Protein AF-A0A523C5Q2-F1 (afdb_monomer_lite)

Foldseek 3Di:
DDPVVVVVLWKDFDPVQADPCNVVVVVPDPPPCVPPVVVVVSCVRGIDTDDDDDDPPPD

Structure (mmCIF, N/CA/C/O backbone):
data_AF-A0A523C5Q2-F1
#
_entry.id   AF-A0A523C5Q2-F1
#
loop_
_atom_site.group_PDB
_atom_site.id
_atom_site.type_symbol
_atom_site.label_atom_id
_atom_site.label_alt_id
_atom_site.label_comp_id
_atom_site.label_asym_id
_atom_site.label_entity_id
_atom_site.label_seq_id
_atom_site.pdbx_PDB_ins_code
_atom_site.Cartn_x
_atom_site.Cartn_y
_atom_site.Cartn_z
_atom_site.occupancy
_atom_site.B_iso_or_equiv
_atom_site.auth_seq_id
_atom_site.auth_comp_id
_atom_site.auth_asym_id
_atom_site.auth_atom_id
_atom_site.pdbx_PDB_model_num
ATOM 1 N N . MET A 1 1 ? -1.343 18.239 8.361 1.00 58.06 1 MET A N 1
ATOM 2 C CA . MET A 1 1 ? -1.565 16.794 8.163 1.00 58.06 1 MET A CA 1
ATOM 3 C C . MET A 1 1 ? -0.893 16.393 6.873 1.00 58.06 1 MET A C 1
ATOM 5 O O . MET A 1 1 ? -1.244 16.935 5.829 1.00 58.06 1 MET A O 1
ATOM 9 N N . ASP A 1 2 ? 0.094 15.509 6.966 1.00 80.62 2 ASP A N 1
ATOM 10 C CA . ASP A 1 2 ? 0.730 14.906 5.795 1.00 80.62 2 ASP A CA 1
ATOM 11 C C . ASP A 1 2 ? -0.236 13.881 5.165 1.00 80.62 2 ASP A C 1
ATOM 13 O O . ASP A 1 2 ? -1.009 13.220 5.863 1.00 80.62 2 ASP A O 1
ATOM 17 N N . THR A 1 3 ? -0.213 13.741 3.839 1.00 78.19 3 THR A N 1
ATOM 18 C CA . THR A 1 3 ? -1.020 12.729 3.133 1.00 78.19 3 THR A CA 1
ATOM 19 C C . THR A 1 3 ? -0.656 11.314 3.600 1.00 78.19 3 THR A C 1
ATOM 21 O O . THR A 1 3 ? -1.534 10.458 3.716 1.00 78.19 3 THR A O 1
ATOM 24 N N . MET A 1 4 ? 0.619 11.072 3.923 1.00 80.50 4 MET A N 1
ATOM 25 C CA . MET A 1 4 ? 1.096 9.778 4.418 1.00 80.50 4 MET A CA 1
ATOM 26 C C . MET A 1 4 ? 0.594 9.478 5.832 1.00 80.50 4 MET A C 1
ATOM 28 O O . MET A 1 4 ? 0.201 8.351 6.123 1.00 80.50 4 MET A O 1
ATOM 32 N N . GLU A 1 5 ? 0.535 10.494 6.690 1.00 84.38 5 GLU A N 1
ATOM 33 C CA . GLU A 1 5 ? 0.015 10.375 8.054 1.00 84.38 5 GLU A CA 1
ATOM 34 C C . GLU A 1 5 ? -1.473 9.986 8.051 1.00 84.38 5 GLU A C 1
ATOM 36 O O . GLU A 1 5 ? -1.899 9.094 8.784 1.00 84.38 5 GLU A O 1
ATOM 41 N N . TRP A 1 6 ? -2.270 10.598 7.170 1.00 84.38 6 TRP A N 1
ATOM 42 C CA . TRP A 1 6 ? -3.686 10.255 7.014 1.00 84.38 6 TRP A CA 1
ATOM 43 C C . TRP A 1 6 ? -3.901 8.830 6.481 1.00 84.38 6 TRP A C 1
ATOM 45 O O . TRP A 1 6 ? -4.802 8.131 6.952 1.00 84.38 6 TRP A O 1
ATOM 55 N N . LEU A 1 7 ? -3.075 8.387 5.524 1.00 85.44 7 LEU A N 1
ATOM 56 C CA . LEU A 1 7 ? -3.127 7.023 4.984 1.00 85.44 7 LEU A CA 1
ATOM 57 C C . LEU A 1 7 ? -2.730 5.981 6.033 1.00 85.44 7 LEU A C 1
ATOM 59 O O . LEU A 1 7 ? -3.395 4.951 6.134 1.00 85.44 7 LEU A O 1
ATOM 63 N N . ALA A 1 8 ? -1.712 6.260 6.850 1.00 87.38 8 ALA A N 1
ATOM 64 C CA . ALA A 1 8 ? -1.260 5.359 7.911 1.00 87.38 8 ALA A CA 1
ATOM 65 C C . ALA A 1 8 ? -2.339 5.104 8.980 1.00 87.38 8 ALA A C 1
ATOM 67 O O . ALA A 1 8 ? -2.398 4.018 9.547 1.00 87.38 8 ALA A O 1
ATOM 68 N N . LYS A 1 9 ? -3.250 6.063 9.210 1.00 87.88 9 LYS A N 1
ATOM 69 C CA . LYS A 1 9 ? -4.424 5.876 10.086 1.00 87.88 9 LYS A CA 1
ATOM 70 C C . LYS A 1 9 ? -5.519 4.985 9.473 1.00 87.88 9 LYS A C 1
ATOM 72 O O . LYS A 1 9 ? -6.481 4.650 10.158 1.00 87.88 9 LYS A O 1
ATOM 77 N N . ARG A 1 10 ? -5.433 4.642 8.182 1.00 88.88 10 ARG A N 1
ATOM 78 C CA . ARG A 1 10 ? -6.506 3.973 7.418 1.00 88.88 10 ARG A CA 1
ATOM 79 C C . ARG A 1 10 ? -6.101 2.654 6.784 1.00 88.88 10 ARG A C 1
ATOM 81 O O . ARG A 1 10 ? -6.963 1.803 6.587 1.00 88.88 10 ARG A O 1
ATOM 88 N N . LEU A 1 11 ? -4.833 2.488 6.434 1.00 91.00 11 LEU A N 1
ATOM 89 C CA . LEU A 1 11 ? -4.332 1.317 5.731 1.00 91.00 11 LEU A CA 1
ATOM 90 C C . LEU A 1 11 ? -3.179 0.697 6.507 1.00 91.00 11 LEU A C 1
ATOM 92 O O . LEU A 1 11 ? -2.243 1.382 6.914 1.00 91.00 11 LEU A O 1
ATOM 96 N N . HIS A 1 12 ? -3.232 -0.620 6.646 1.00 92.38 12 HIS A N 1
ATOM 97 C CA . HIS A 1 12 ? -2.113 -1.429 7.089 1.00 92.38 12 HIS A CA 1
ATOM 98 C C . HIS A 1 12 ? -1.514 -2.171 5.896 1.00 92.38 12 HIS A C 1
ATOM 100 O O . HIS A 1 12 ? -2.236 -2.842 5.162 1.00 92.38 12 HIS A O 1
ATOM 106 N N . VAL A 1 13 ? -0.198 -2.078 5.717 1.00 90.75 13 VAL A N 1
ATOM 107 C CA . VAL A 1 13 ? 0.551 -2.862 4.728 1.00 90.75 13 VAL A CA 1
ATOM 108 C C . VAL A 1 13 ? 1.410 -3.857 5.495 1.00 90.75 13 VAL A C 1
ATOM 110 O O . VAL A 1 13 ? 2.320 -3.462 6.221 1.00 90.75 13 VAL A O 1
ATOM 113 N N . ALA A 1 14 ? 1.102 -5.146 5.363 1.00 89.50 14 ALA A N 1
ATOM 114 C CA . ALA A 1 14 ? 1.859 -6.194 6.036 1.00 89.50 14 ALA A CA 1
ATOM 115 C C . ALA A 1 14 ? 3.151 -6.483 5.260 1.00 89.50 14 ALA A C 1
ATOM 117 O O . ALA A 1 14 ? 3.099 -6.838 4.082 1.00 89.50 14 ALA A O 1
ATOM 118 N N . ASN A 1 15 ? 4.308 -6.369 5.920 1.00 88.25 15 ASN A N 1
ATOM 119 C CA . ASN A 1 15 ? 5.614 -6.580 5.279 1.00 88.25 15 ASN A CA 1
ATOM 120 C C . ASN A 1 15 ? 5.750 -7.979 4.657 1.00 88.25 15 ASN A C 1
ATOM 122 O O . ASN A 1 15 ? 6.352 -8.124 3.602 1.00 88.25 15 ASN A O 1
ATOM 126 N N . GLU A 1 16 ? 5.148 -8.996 5.272 1.00 90.25 16 GLU A N 1
ATOM 127 C CA . GLU A 1 16 ? 5.136 -10.378 4.769 1.00 90.25 16 GLU A CA 1
ATOM 128 C C . GLU A 1 16 ? 4.378 -10.554 3.442 1.00 90.25 16 GLU A C 1
ATOM 130 O O . GLU A 1 16 ? 4.602 -11.527 2.727 1.00 90.25 16 GLU A O 1
ATOM 135 N N . LYS A 1 17 ? 3.492 -9.610 3.093 1.00 89.38 17 LYS A N 1
ATOM 136 C CA . LYS A 1 17 ? 2.769 -9.592 1.812 1.00 89.38 17 LYS A CA 1
ATOM 137 C C . LYS A 1 17 ? 3.544 -8.875 0.706 1.00 89.38 17 LYS A C 1
ATOM 139 O O . LYS A 1 17 ? 3.085 -8.859 -0.437 1.00 89.38 17 LYS A O 1
ATOM 144 N N . LEU A 1 18 ? 4.681 -8.253 1.023 1.00 91.00 18 LEU A N 1
ATOM 145 C CA . LEU A 1 18 ? 5.518 -7.608 0.021 1.00 91.00 18 LEU A CA 1
ATOM 146 C C . LEU A 1 18 ? 6.345 -8.666 -0.728 1.00 91.00 18 LEU A C 1
ATOM 148 O O . LEU A 1 18 ? 6.928 -9.548 -0.097 1.00 91.00 18 LEU A O 1
ATOM 152 N N . PRO A 1 19 ? 6.436 -8.587 -2.067 1.00 90.69 19 PRO A N 1
ATOM 153 C CA . PRO A 1 19 ? 7.328 -9.446 -2.834 1.00 90.69 19 PRO A CA 1
ATOM 154 C C . PRO A 1 19 ? 8.778 -9.291 -2.369 1.00 90.69 19 PRO A C 1
ATOM 156 O O . PRO A 1 19 ? 9.212 -8.181 -2.066 1.00 90.69 19 PRO A O 1
ATOM 159 N N . ALA A 1 20 ? 9.560 -10.371 -2.403 1.00 91.31 20 ALA A N 1
ATOM 160 C CA . ALA A 1 20 ? 10.982 -10.324 -2.049 1.00 91.31 20 ALA A CA 1
ATOM 161 C C . ALA A 1 20 ? 11.766 -9.284 -2.878 1.00 91.31 20 ALA A C 1
ATOM 163 O O . ALA A 1 20 ? 12.666 -8.623 -2.369 1.00 91.31 20 ALA A O 1
ATOM 164 N N . GLU A 1 21 ? 11.373 -9.082 -4.139 1.00 89.81 21 GLU A N 1
ATOM 165 C CA . GLU A 1 21 ? 11.993 -8.110 -5.048 1.00 89.81 21 GLU A CA 1
ATOM 166 C C . GLU A 1 21 ? 11.410 -6.693 -4.949 1.00 89.81 21 GLU A C 1
ATOM 168 O O . GLU A 1 21 ? 11.753 -5.824 -5.751 1.00 89.81 21 GLU A O 1
ATOM 173 N N . PHE A 1 22 ? 10.545 -6.426 -3.963 1.00 88.69 22 PHE A N 1
ATOM 174 C CA . PHE A 1 22 ? 9.855 -5.145 -3.807 1.00 88.69 22 PHE A CA 1
ATOM 175 C C . PHE A 1 22 ? 10.800 -3.941 -3.902 1.00 88.69 22 PHE A C 1
ATOM 177 O O . PHE A 1 22 ? 10.533 -3.018 -4.672 1.00 88.69 22 PHE A O 1
ATOM 184 N N . LEU A 1 23 ? 11.908 -3.963 -3.153 1.00 87.19 23 LEU A N 1
ATOM 185 C CA . LEU A 1 23 ? 12.868 -2.856 -3.115 1.00 87.19 23 LEU A CA 1
ATOM 186 C C . LEU A 1 23 ? 13.610 -2.685 -4.441 1.00 87.19 23 LEU A C 1
ATOM 188 O O . LEU A 1 23 ? 13.816 -1.554 -4.874 1.00 87.19 23 LEU A O 1
ATOM 192 N N . THR A 1 24 ? 13.969 -3.786 -5.103 1.00 89.69 24 THR A N 1
ATOM 193 C CA . THR A 1 24 ? 14.630 -3.764 -6.413 1.00 89.69 24 THR A CA 1
ATOM 194 C C . THR A 1 24 ? 13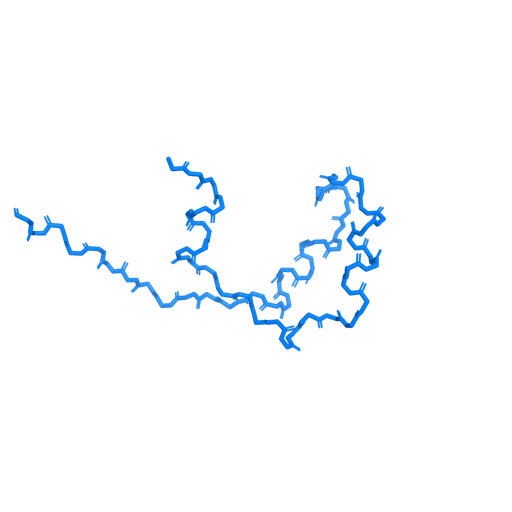.726 -3.129 -7.465 1.00 89.69 24 THR A C 1
ATOM 196 O O . THR A 1 24 ? 14.160 -2.248 -8.204 1.00 89.69 24 THR A O 1
ATOM 199 N N . ILE A 1 25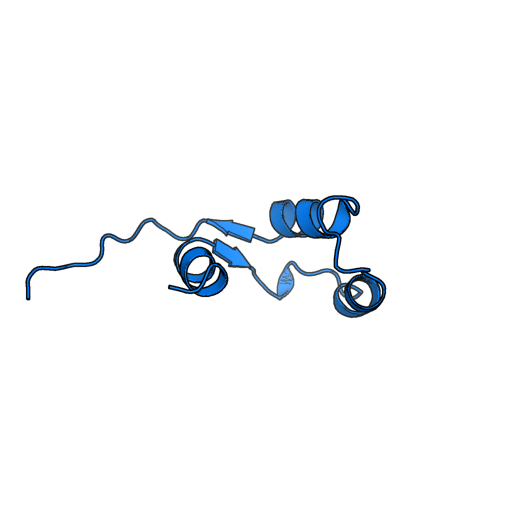 ? 12.447 -3.513 -7.490 1.00 87.56 25 ILE A N 1
ATOM 200 C CA . ILE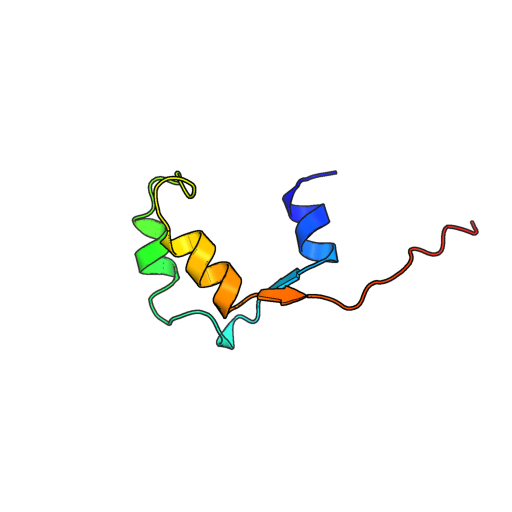 A 1 25 ? 11.466 -2.953 -8.425 1.00 87.56 25 ILE A CA 1
ATOM 201 C C . ILE A 1 25 ? 11.207 -1.473 -8.108 1.00 87.56 25 ILE A C 1
ATOM 203 O O . ILE A 1 25 ? 11.168 -0.640 -9.013 1.00 87.56 25 ILE A O 1
ATOM 207 N N . LEU A 1 26 ? 11.078 -1.121 -6.824 1.00 85.31 26 LEU A N 1
ATOM 208 C CA . LEU A 1 26 ? 10.861 0.262 -6.395 1.00 85.31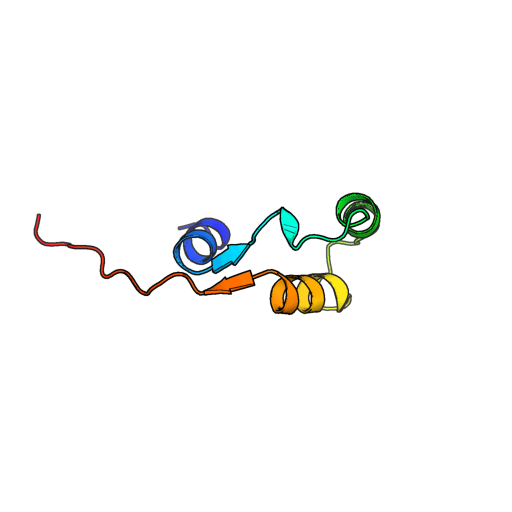 26 LEU A CA 1
ATOM 209 C C . LEU A 1 26 ? 12.052 1.170 -6.744 1.00 85.31 26 LEU A C 1
ATOM 211 O O . LEU A 1 26 ? 11.846 2.322 -7.117 1.00 85.31 26 LEU A O 1
ATOM 215 N N . ALA A 1 27 ? 13.285 0.664 -6.659 1.00 86.19 27 ALA A N 1
ATOM 216 C CA . ALA A 1 27 ? 14.490 1.418 -7.004 1.00 86.19 27 ALA A CA 1
ATOM 217 C C . ALA A 1 27 ? 14.541 1.814 -8.491 1.00 86.19 27 ALA A C 1
ATOM 219 O O . ALA A 1 27 ? 15.132 2.837 -8.828 1.00 86.19 27 ALA A O 1
ATOM 220 N N . GLY A 1 28 ? 13.895 1.036 -9.366 1.00 83.50 28 GLY A N 1
ATOM 221 C CA . GLY A 1 28 ? 13.730 1.353 -10.787 1.00 83.50 28 GLY A CA 1
ATOM 222 C C . GLY A 1 28 ? 12.530 2.251 -11.105 1.00 83.50 28 GLY A C 1
ATOM 223 O O . GLY A 1 28 ? 12.334 2.614 -12.263 1.00 83.50 28 GLY A O 1
ATOM 224 N N . CYS A 1 29 ? 11.708 2.604 -10.113 1.00 82.25 29 CYS A N 1
ATOM 225 C CA . CYS A 1 29 ? 10.523 3.427 -10.315 1.00 82.25 29 CYS A CA 1
ATOM 226 C C . CYS A 1 29 ? 10.905 4.904 -10.491 1.00 82.25 29 CYS A C 1
ATOM 228 O O . CYS A 1 29 ? 11.556 5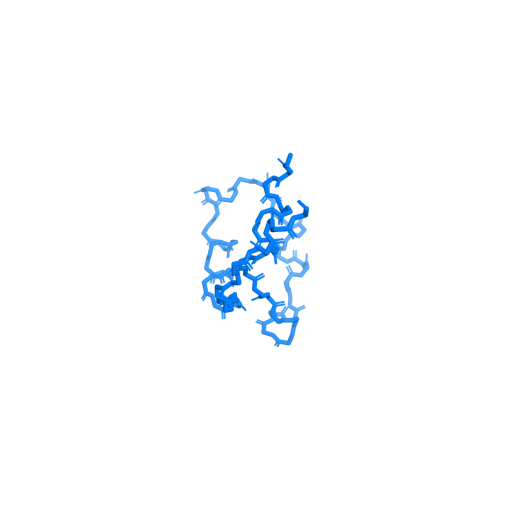.506 -9.636 1.00 82.25 29 CYS A O 1
ATOM 230 N N . ASP A 1 30 ? 10.408 5.526 -11.558 1.00 83.44 30 ASP A N 1
ATOM 231 C CA . ASP A 1 30 ? 10.563 6.958 -11.856 1.00 83.44 30 ASP A CA 1
ATOM 232 C C . ASP A 1 30 ? 9.711 7.869 -10.950 1.00 83.44 30 ASP A C 1
ATOM 234 O O . ASP A 1 30 ? 9.673 9.087 -11.127 1.00 83.44 30 ASP A O 1
ATOM 238 N N . ARG A 1 31 ? 9.025 7.276 -9.961 1.00 79.44 31 ARG A N 1
ATOM 239 C CA . ARG A 1 31 ? 8.071 7.917 -9.044 1.00 79.44 31 ARG A CA 1
ATOM 240 C C . ARG A 1 31 ? 6.816 8.449 -9.739 1.00 79.44 31 ARG A C 1
ATOM 242 O O . ARG A 1 31 ? 5.977 9.068 -9.084 1.00 79.44 31 ARG A O 1
ATOM 249 N N . ASN A 1 32 ? 6.617 8.147 -11.021 1.00 83.81 32 ASN A N 1
ATOM 250 C CA . ASN A 1 32 ? 5.368 8.386 -11.724 1.00 83.81 32 ASN A CA 1
ATOM 251 C C . ASN A 1 32 ? 4.428 7.186 -11.548 1.00 83.81 32 ASN A C 1
ATOM 253 O O . ASN A 1 32 ? 4.059 6.493 -12.497 1.00 83.81 32 ASN A O 1
ATOM 257 N N . CYS A 1 33 ? 3.974 6.968 -10.312 1.00 79.19 33 CYS A N 1
ATOM 258 C CA . CYS A 1 33 ? 3.051 5.882 -9.956 1.00 79.19 33 CYS A CA 1
ATOM 259 C C . CYS A 1 33 ? 1.679 5.964 -10.657 1.00 79.19 33 CYS A C 1
ATOM 261 O O . CYS A 1 33 ? 0.848 5.080 -10.480 1.00 79.19 33 CYS A O 1
ATOM 263 N N . ARG A 1 34 ? 1.400 7.041 -11.408 1.00 78.88 34 ARG A N 1
ATOM 264 C CA . ARG A 1 34 ? 0.220 7.136 -12.282 1.00 78.88 34 ARG A CA 1
ATOM 265 C C . ARG A 1 34 ? 0.461 6.477 -13.639 1.00 78.88 34 ARG A C 1
ATOM 267 O O . ARG A 1 34 ? -0.487 5.959 -14.218 1.00 78.88 34 ARG A O 1
ATOM 274 N N . ALA A 1 35 ? 1.698 6.514 -14.136 1.00 82.00 35 ALA A N 1
ATOM 275 C CA . ALA A 1 35 ? 2.105 5.859 -15.375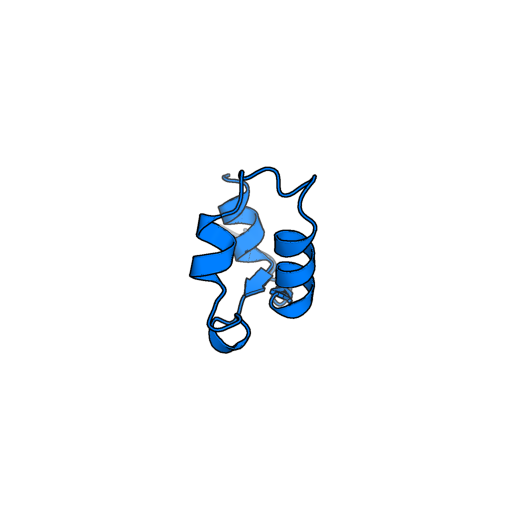 1.00 82.00 35 ALA A CA 1
ATOM 276 C C . ALA A 1 35 ? 2.542 4.404 -15.147 1.00 82.00 35 ALA A C 1
ATOM 278 O O . ALA A 1 35 ? 2.277 3.556 -15.996 1.00 82.00 35 ALA A O 1
ATOM 279 N N . CYS A 1 36 ? 3.161 4.092 -14.001 1.00 79.75 36 CYS A N 1
ATOM 280 C CA . CYS A 1 36 ? 3.478 2.716 -13.622 1.00 79.75 36 CYS A CA 1
ATOM 281 C C . CYS A 1 36 ? 2.308 2.101 -12.830 1.00 79.75 36 CYS A C 1
ATOM 283 O O . CYS A 1 36 ? 1.885 2.628 -11.802 1.00 79.75 36 CYS A O 1
ATOM 285 N N . SER A 1 37 ? 1.750 0.979 -13.295 1.00 84.75 37 SER A N 1
ATOM 286 C CA . SER A 1 37 ? 0.657 0.302 -12.577 1.00 84.75 37 SER A CA 1
ATOM 287 C C . SER A 1 37 ? 1.146 -0.472 -11.348 1.00 84.75 37 SER A C 1
ATOM 289 O O . SER A 1 37 ? 0.349 -0.775 -10.462 1.00 84.75 37 SER A O 1
ATOM 291 N N . TYR A 1 38 ? 2.456 -0.731 -11.251 1.00 86.62 38 TYR A N 1
ATOM 292 C CA . TYR A 1 38 ? 3.064 -1.562 -10.212 1.00 86.62 38 TYR A CA 1
ATOM 293 C C . TYR A 1 38 ? 2.716 -1.112 -8.790 1.00 86.62 38 TYR A C 1
ATOM 295 O O . TYR A 1 38 ? 2.226 -1.913 -8.002 1.00 86.62 38 TYR A O 1
ATOM 303 N N . CYS A 1 39 ? 2.925 0.165 -8.451 1.00 86.06 39 CYS A N 1
ATOM 304 C CA . CYS A 1 39 ? 2.682 0.652 -7.089 1.00 86.06 39 CYS A CA 1
ATOM 305 C C . CYS A 1 39 ? 1.207 0.523 -6.686 1.00 86.06 39 CYS A C 1
ATOM 307 O O . CYS A 1 39 ? 0.908 0.202 -5.538 1.00 86.06 39 CYS A O 1
ATOM 309 N N . ARG A 1 40 ? 0.291 0.744 -7.636 1.00 86.88 40 ARG A N 1
ATOM 310 C CA . ARG A 1 40 ? -1.148 0.572 -7.421 1.00 86.88 40 ARG A CA 1
ATOM 311 C C . ARG A 1 40 ? -1.499 -0.900 -7.219 1.00 86.88 40 ARG A C 1
ATOM 313 O O . ARG A 1 40 ? -2.135 -1.235 -6.231 1.00 86.88 40 ARG A O 1
ATOM 320 N N . GLU A 1 41 ? -1.046 -1.775 -8.112 1.00 89.56 41 GLU A N 1
ATOM 321 C CA . GLU A 1 41 ? -1.302 -3.216 -8.014 1.00 89.56 41 GLU A CA 1
ATOM 322 C C . GLU A 1 41 ? -0.703 -3.828 -6.744 1.00 89.56 41 GLU A C 1
ATOM 324 O O . GLU A 1 41 ? -1.296 -4.718 -6.136 1.00 89.56 41 GLU A O 1
ATOM 329 N N . LEU A 1 42 ? 0.474 -3.357 -6.332 1.00 89.56 42 LEU A N 1
ATOM 330 C CA . LEU A 1 42 ? 1.110 -3.778 -5.094 1.00 89.56 42 LEU A CA 1
ATOM 331 C C . LEU A 1 42 ? 0.293 -3.336 -3.880 1.00 89.56 42 LEU A C 1
ATOM 333 O O . LEU A 1 42 ? 0.082 -4.139 -2.970 1.00 89.56 42 LEU A O 1
ATOM 337 N N . LEU A 1 43 ? -0.174 -2.086 -3.866 1.00 88.62 43 LEU A N 1
ATOM 338 C CA . LEU A 1 43 ? -1.014 -1.574 -2.790 1.00 88.62 43 LEU A CA 1
ATOM 339 C C . LEU A 1 43 ? -2.317 -2.379 -2.690 1.00 88.62 43 LEU A C 1
ATOM 341 O O . LEU A 1 43 ? -2.647 -2.829 -1.600 1.00 88.62 43 LEU A O 1
ATOM 345 N N . ASP A 1 44 ? -2.988 -2.654 -3.811 1.00 89.56 44 ASP A N 1
ATOM 346 C CA . ASP A 1 44 ? -4.235 -3.435 -3.843 1.00 89.56 44 ASP A CA 1
ATOM 347 C C . ASP A 1 44 ? -4.053 -4.864 -3.290 1.00 89.56 44 ASP A C 1
ATOM 349 O O . ASP A 1 44 ? -4.959 -5.417 -2.669 1.00 89.56 44 ASP A O 1
ATOM 353 N N . LYS A 1 45 ? -2.875 -5.474 -3.489 1.00 91.12 45 LYS A N 1
ATOM 354 C CA . LYS A 1 45 ? -2.568 -6.837 -3.014 1.00 91.12 45 LYS A CA 1
ATOM 355 C C . LYS A 1 45 ? -2.116 -6.897 -1.553 1.00 91.12 45 LYS A C 1
ATOM 357 O O . LYS A 1 45 ? -2.327 -7.911 -0.887 1.00 91.12 45 LYS A O 1
ATOM 362 N N . SER A 1 46 ? -1.439 -5.858 -1.070 1.00 92.19 46 SER A N 1
ATOM 363 C CA . SER A 1 46 ? -0.739 -5.881 0.224 1.00 92.19 46 SER A CA 1
ATOM 364 C C . SER A 1 46 ? -1.433 -5.064 1.314 1.00 92.19 46 SER A C 1
ATOM 366 O O . SER A 1 46 ? -1.304 -5.399 2.496 1.00 92.19 46 SER A O 1
ATOM 368 N N . ALA A 1 47 ? -2.195 -4.032 0.942 1.00 92.31 47 ALA A N 1
ATOM 369 C CA . ALA A 1 47 ? -2.897 -3.181 1.886 1.00 92.31 47 ALA A CA 1
ATOM 370 C C . ALA A 1 47 ? -4.181 -3.839 2.392 1.00 92.31 47 ALA A C 1
ATOM 372 O O . ALA A 1 47 ? -4.933 -4.478 1.662 1.00 92.31 47 ALA A O 1
ATOM 373 N N . THR A 1 48 ? -4.442 -3.655 3.678 1.00 92.81 48 THR A N 1
ATOM 374 C CA . THR A 1 48 ? -5.673 -4.065 4.346 1.00 92.81 48 THR A CA 1
ATOM 375 C C . THR A 1 48 ? -6.241 -2.840 5.065 1.00 92.81 48 THR A C 1
ATOM 377 O O . THR A 1 48 ? -5.473 -2.124 5.716 1.00 92.81 48 THR A O 1
ATOM 380 N N . PRO A 1 49 ? -7.549 -2.545 4.951 1.00 91.44 49 PRO A N 1
ATOM 381 C CA . PRO A 1 49 ? -8.141 -1.428 5.673 1.00 91.44 49 PRO A CA 1
ATOM 382 C C . PRO A 1 49 ? -8.033 -1.659 7.181 1.00 91.44 49 PRO A C 1
ATOM 384 O O . PRO A 1 49 ? -8.328 -2.745 7.681 1.00 91.44 49 PRO A O 1
ATOM 387 N N . LEU A 1 50 ? -7.615 -0.625 7.904 1.00 90.38 50 LEU A N 1
ATOM 388 C CA . LEU A 1 50 ? -7.712 -0.600 9.355 1.00 90.38 50 LEU A CA 1
ATOM 389 C C . LEU A 1 50 ? -9.176 -0.429 9.757 1.00 90.38 50 LEU A C 1
ATOM 391 O O . LEU A 1 50 ? -9.961 0.221 9.060 1.00 90.38 50 LEU A O 1
ATOM 395 N N . ALA A 1 51 ? -9.539 -1.011 10.900 1.00 85.56 51 ALA A N 1
ATOM 396 C CA . ALA A 1 51 ? -10.849 -0.782 11.485 1.00 85.56 51 ALA A CA 1
ATOM 397 C C . ALA A 1 51 ? -11.054 0.724 11.686 1.00 85.56 51 ALA A C 1
ATOM 399 O O . ALA A 1 51 ? -10.178 1.415 12.208 1.00 85.56 51 ALA A O 1
ATOM 400 N N . PHE A 1 52 ? -12.212 1.228 11.261 1.00 77.56 52 PHE A N 1
ATOM 401 C CA . PHE A 1 52 ? -12.554 2.629 11.449 1.00 77.56 52 PHE A CA 1
ATOM 402 C C . PHE A 1 52 ? -12.584 2.943 12.948 1.00 77.56 52 PHE A C 1
ATOM 404 O O . PHE A 1 52 ? -13.392 2.384 13.690 1.00 77.56 52 PHE A O 1
ATOM 411 N N . GLN A 1 53 ? -11.683 3.818 13.389 1.00 73.88 53 GLN A N 1
ATOM 412 C CA . GLN A 1 53 ? -11.619 4.291 14.766 1.00 73.88 53 GLN A CA 1
ATOM 413 C C . GLN A 1 53 ? -12.098 5.741 14.791 1.00 73.88 53 GLN A C 1
ATOM 415 O O . GLN A 1 53 ? -11.577 6.586 14.062 1.00 73.88 53 GLN A O 1
ATOM 420 N N . LEU A 1 54 ? -13.116 6.020 15.604 1.00 73.25 54 LEU A N 1
ATOM 421 C CA . LEU A 1 54 ? -13.522 7.388 15.907 1.00 73.25 54 LEU A CA 1
ATOM 422 C C . LEU A 1 54 ? -12.547 7.949 16.943 1.00 73.25 54 LEU A C 1
ATOM 424 O O . LEU A 1 54 ? -12.397 7.371 18.018 1.00 73.25 54 LEU A O 1
ATOM 428 N N . GLU A 1 55 ? -11.884 9.057 16.615 1.00 72.75 55 GLU A N 1
ATOM 429 C CA . GLU A 1 55 ? -11.099 9.814 17.592 1.00 72.75 55 GLU A CA 1
ATOM 430 C C . GLU A 1 55 ? -12.061 10.378 18.655 1.00 72.75 55 GLU A C 1
ATOM 432 O O . GLU A 1 55 ? -13.045 11.045 18.328 1.00 72.75 55 GLU A O 1
ATOM 437 N N . ASP A 1 56 ? -11.811 10.071 19.931 1.00 77.44 56 ASP A N 1
ATOM 438 C CA . ASP A 1 56 ? -12.596 10.610 21.042 1.00 77.44 56 ASP A CA 1
ATOM 439 C C . ASP A 1 56 ? -12.144 12.047 21.326 1.00 77.44 56 ASP A C 1
ATOM 441 O O . ASP A 1 56 ? -11.104 12.284 21.937 1.00 77.44 56 ASP A O 1
ATOM 445 N N . LEU A 1 57 ? -12.914 13.012 20.822 1.00 78.88 57 LEU A N 1
ATOM 446 C CA . LEU A 1 57 ? -12.620 14.445 20.920 1.00 78.88 57 LEU A CA 1
ATOM 447 C C . LEU A 1 57 ? -13.236 15.105 22.165 1.00 78.88 57 LEU A C 1
ATOM 449 O O . LEU A 1 57 ? -13.296 16.332 22.241 1.00 78.88 57 LEU A O 1
ATOM 453 N N . ARG A 1 58 ? -13.724 14.319 23.132 1.00 83.44 58 ARG A N 1
ATOM 454 C CA . ARG A 1 58 ? -14.241 14.829 24.410 1.00 83.44 58 ARG A CA 1
ATOM 455 C C . ARG A 1 58 ? -13.061 15.137 25.338 1.00 83.44 58 ARG A C 1
ATOM 457 O O . ARG A 1 58 ? -12.736 14.346 26.219 1.00 83.44 58 ARG A O 1
ATOM 464 N N . GLN A 1 59 ? -12.385 16.253 25.078 1.00 59.69 59 GLN A N 1
ATOM 465 C CA . GLN A 1 59 ? -11.385 16.862 25.963 1.00 59.69 59 GLN A CA 1
ATOM 466 C C . GLN A 1 59 ? -12.045 17.948 26.811 1.00 59.69 59 GLN A C 1
ATOM 468 O O . GLN A 1 59 ? -12.840 18.727 26.238 1.00 59.69 59 GLN A O 1
#

Radius of gyration: 14.59 Å; chains: 1; bounding box: 29×27×41 Å

Sequence (59 aa):
MDTMEWLAKRLHVANEKLPAEFLTILAGCDRNCRACSYCRELLDKSATPLAFQLEDLRQ

pLDDT: mean 84.77, std 7.05, range [58.06, 92.81]

Secondary structure (DSSP, 8-state):
--HHHHHHTTEEE-GGGS-TTHHHHHHT--S-TTT-SHHHHHHHHHEEEPP--------